Protein AF-A0A1I7L9K5-F1 (afdb_monomer_lite)

Secondary structure (DSSP, 8-state):
------HHHHHHHHHHHHHHHHHHHHHHHHHTT-TTHHHHHHHHHHHHHHHHHHHTT----GGG---HHHHHHTS-TT-TTHHHHHTTGGGHHHHTGGGS--TTSPPPPPPPHHHHHHHHHHHHHHHHHHHHHHT--TTS-TT---S--S--------

Radius of gyration: 16.4 Å; chains: 1; bounding box: 54×36×40 Å

Sequence (158 aa):
MPSVSSPASLHIANHLRLADRDLKDAVILHKCRSRNDAYHLEQAAEKLLLALLTSEGEHVQVKDVHILDRLADRLPEDHPLRTAMQGLGYLKTYATAFRYPKSGGRLPTTIPDHKFDLASSVLRRLIDASAEHFQVDLNASDDFPAENPKPMRRNSRL

pLDDT: mean 88.19, std 14.43, range [33.47, 98.81]

Foldseek 3Di:
DPDPDDPLQLLLQVLLLLLVVLLVVLVVCVVVVHLCSLQSLVSSLLSLLCSQCSLVVRHQDPVNSDFQLVSLVPHPPQQPCSVVSNVCRCSCQSNVQQPAADPVRHGDDGDDPVRSVVSSVSSVVSSVVSCVQQVHDSPDDSSDGRPRSHHRGDPPDD

Structure (mmCIF, N/CA/C/O backbone):
data_AF-A0A1I7L9K5-F1
#
_entry.id   AF-A0A1I7L9K5-F1
#
loop_
_atom_site.group_PDB
_atom_site.id
_atom_site.type_symbol
_atom_site.label_atom_id
_atom_site.label_alt_id
_atom_site.label_comp_id
_atom_site.label_asym_id
_atom_site.label_entity_id
_atom_site.label_seq_id
_atom_site.pdbx_PDB_ins_code
_atom_site.Cartn_x
_atom_site.Cartn_y
_atom_site.Cartn_z
_atom_site.occupancy
_atom_site.B_iso_or_equiv
_atom_site.auth_seq_id
_atom_site.auth_comp_id
_atom_site.auth_asym_id
_atom_site.auth_atom_id
_atom_site.pdbx_PDB_model_num
ATOM 1 N N . MET A 1 1 ? -25.529 11.352 17.011 1.00 37.62 1 MET A N 1
ATOM 2 C CA . MET A 1 1 ? -24.344 12.089 16.520 1.00 37.62 1 MET A CA 1
ATOM 3 C C . MET A 1 1 ? -23.390 11.064 15.938 1.00 37.62 1 MET A C 1
ATOM 5 O O . MET A 1 1 ? -23.312 9.996 16.540 1.00 37.62 1 MET A O 1
ATOM 9 N N . PRO A 1 2 ? -22.718 11.320 14.803 1.00 41.81 2 PRO A N 1
ATOM 10 C CA . PRO A 1 2 ? -21.632 10.447 14.374 1.00 41.81 2 PRO A CA 1
ATOM 11 C C . PRO A 1 2 ? -20.569 10.426 15.476 1.00 41.81 2 PRO A C 1
ATOM 13 O O . PRO A 1 2 ? -20.246 11.470 16.047 1.00 41.81 2 PRO A O 1
ATOM 16 N N . SER A 1 3 ? -20.078 9.234 15.813 1.00 48.56 3 SER A N 1
ATOM 17 C CA . SER A 1 3 ? -18.911 9.099 16.684 1.00 48.56 3 SER A CA 1
ATOM 18 C C . SER A 1 3 ? -17.762 9.865 16.035 1.00 48.56 3 SER A C 1
ATOM 20 O O . SER A 1 3 ? -17.475 9.627 14.861 1.00 48.56 3 SER A O 1
ATOM 22 N N . VAL A 1 4 ? -17.134 10.798 16.756 1.00 56.06 4 VAL A N 1
ATOM 23 C CA . VAL A 1 4 ? -15.958 11.503 16.234 1.00 56.06 4 VAL A CA 1
ATOM 24 C C . VAL A 1 4 ? -14.862 10.459 16.070 1.00 56.06 4 VAL A C 1
ATOM 26 O O . VAL A 1 4 ? -14.319 9.955 17.054 1.00 56.06 4 VAL A O 1
ATOM 29 N N . SER A 1 5 ? -14.592 10.083 14.823 1.00 63.34 5 SER A N 1
ATOM 30 C CA . SER A 1 5 ? -13.626 9.044 14.495 1.00 63.34 5 SER A CA 1
ATOM 31 C C . SER A 1 5 ? -12.257 9.406 15.050 1.00 63.34 5 SER A C 1
ATOM 33 O O . SER A 1 5 ? -11.800 10.538 14.876 1.00 63.34 5 SER A O 1
ATOM 35 N N . SER A 1 6 ? -11.581 8.448 15.684 1.00 84.00 6 SER A N 1
ATOM 36 C CA . SER A 1 6 ? -10.226 8.701 16.169 1.00 84.00 6 SER A CA 1
ATOM 37 C C . SER A 1 6 ? -9.307 9.070 14.990 1.00 84.00 6 SER A C 1
ATOM 39 O O . SER A 1 6 ? -9.455 8.486 13.911 1.00 84.00 6 SER A O 1
ATOM 41 N N . PRO A 1 7 ? -8.331 9.983 15.165 1.00 90.44 7 PRO A N 1
ATOM 42 C CA . PRO A 1 7 ? -7.353 10.279 14.119 1.00 90.44 7 PRO A CA 1
ATOM 43 C C . PRO A 1 7 ? -6.649 9.018 13.595 1.00 90.44 7 PRO A C 1
ATOM 45 O O . PRO A 1 7 ? -6.413 8.900 12.397 1.00 90.44 7 PRO A O 1
ATOM 48 N N . ALA A 1 8 ? -6.400 8.029 14.463 1.00 92.38 8 ALA A N 1
ATOM 49 C CA . ALA A 1 8 ? -5.854 6.727 14.078 1.00 92.38 8 ALA A CA 1
ATOM 50 C C . ALA A 1 8 ? -6.753 5.972 13.079 1.00 92.38 8 ALA A C 1
ATOM 52 O O . ALA A 1 8 ? -6.249 5.426 12.102 1.00 92.38 8 ALA A O 1
ATOM 53 N N . SER A 1 9 ? -8.079 5.991 13.258 1.00 95.62 9 SER A N 1
ATOM 54 C CA . SER A 1 9 ? -9.034 5.353 12.337 1.00 95.62 9 SER A CA 1
ATOM 55 C C . SER A 1 9 ? -9.019 5.986 10.939 1.00 95.62 9 SER A C 1
ATOM 57 O O . SER A 1 9 ? -9.146 5.272 9.944 1.00 95.62 9 SER A O 1
ATOM 59 N N . LEU A 1 10 ? -8.839 7.310 10.853 1.00 96.06 10 LEU A N 1
ATOM 60 C CA . LEU A 1 10 ? -8.661 8.020 9.5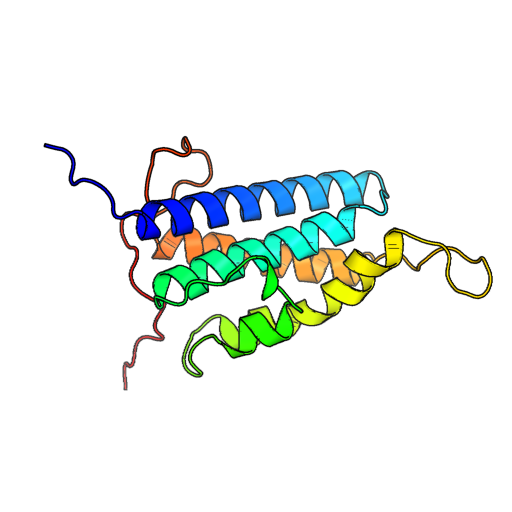79 1.00 96.06 10 LEU A CA 1
ATOM 61 C C . LEU A 1 10 ? -7.287 7.731 8.960 1.00 96.06 10 LEU A C 1
ATOM 63 O O . LEU A 1 10 ? -7.204 7.485 7.759 1.00 96.06 10 LEU A O 1
ATOM 67 N N . HIS A 1 11 ? -6.218 7.691 9.764 1.00 95.81 11 HIS A N 1
ATOM 68 C CA . HIS A 1 11 ? -4.884 7.310 9.293 1.00 95.81 11 HIS A CA 1
ATOM 69 C C . HIS A 1 11 ? -4.866 5.894 8.702 1.00 95.81 11 HIS A C 1
ATOM 71 O O . HIS A 1 11 ? -4.370 5.729 7.592 1.00 95.81 11 HIS A O 1
ATOM 77 N N . ILE A 1 12 ? -5.451 4.897 9.379 1.00 97.00 12 ILE A N 1
ATOM 78 C CA . ILE A 1 12 ? -5.561 3.516 8.873 1.00 97.00 12 ILE A CA 1
ATOM 79 C C . ILE A 1 12 ? -6.269 3.502 7.511 1.00 97.00 12 ILE A C 1
ATOM 81 O O . ILE A 1 12 ? -5.710 3.005 6.532 1.00 97.00 12 ILE A O 1
ATOM 85 N N . ALA A 1 13 ? -7.463 4.097 7.418 1.00 98.12 13 ALA A N 1
ATOM 86 C CA . ALA A 1 13 ? -8.243 4.093 6.182 1.00 98.12 13 ALA A CA 1
ATOM 87 C C . ALA A 1 13 ? -7.527 4.806 5.026 1.00 98.12 13 ALA A C 1
ATOM 89 O O . ALA A 1 13 ? -7.418 4.262 3.927 1.00 98.12 13 ALA A O 1
ATOM 90 N N . ASN A 1 14 ? -6.981 5.998 5.272 1.00 98.06 14 ASN A N 1
ATOM 91 C CA . ASN A 1 14 ? -6.328 6.785 4.230 1.00 98.06 14 ASN A CA 1
ATOM 92 C C . ASN A 1 14 ? -4.974 6.204 3.807 1.00 98.06 14 ASN A C 1
ATOM 94 O O . ASN A 1 14 ? -4.637 6.268 2.625 1.00 98.06 14 ASN A O 1
ATOM 98 N N . HIS A 1 15 ? -4.238 5.543 4.704 1.00 97.69 15 HIS A N 1
ATOM 99 C CA . HIS A 1 15 ? -3.060 4.769 4.317 1.00 97.69 15 HIS A CA 1
ATOM 100 C C . HIS A 1 15 ? -3.414 3.583 3.406 1.00 97.69 15 HIS A C 1
ATOM 102 O O . HIS A 1 15 ? -2.726 3.382 2.405 1.00 97.69 15 HIS A O 1
ATOM 108 N N . LEU A 1 16 ? -4.509 2.855 3.665 1.00 98.56 16 LEU A N 1
ATOM 109 C CA . LEU A 1 16 ? -4.970 1.779 2.773 1.00 98.56 16 LEU A CA 1
ATOM 110 C C . LEU A 1 16 ? -5.461 2.306 1.417 1.00 98.56 16 LEU A C 1
ATOM 112 O O . LEU A 1 16 ? -5.105 1.740 0.385 1.00 98.56 16 LEU A O 1
ATOM 116 N N . ARG A 1 17 ? -6.209 3.420 1.391 1.00 98.69 17 ARG A N 1
ATOM 117 C CA . ARG A 1 17 ? -6.629 4.085 0.139 1.00 98.69 17 ARG A CA 1
ATOM 118 C C . ARG A 1 17 ? -5.438 4.516 -0.707 1.00 98.69 17 ARG A C 1
ATOM 120 O O . ARG A 1 17 ? -5.444 4.323 -1.920 1.00 98.69 17 ARG A O 1
ATOM 127 N N . LEU A 1 18 ? -4.409 5.091 -0.086 1.00 98.44 18 LEU A N 1
ATOM 128 C CA . LEU A 1 18 ? -3.184 5.461 -0.791 1.00 98.44 18 LEU A CA 1
ATOM 129 C C . LEU A 1 18 ? -2.408 4.224 -1.263 1.00 98.44 18 LEU A C 1
ATOM 131 O O . LEU A 1 18 ? -1.953 4.219 -2.400 1.00 98.44 18 LEU A O 1
ATOM 135 N N . ALA A 1 19 ? -2.316 3.163 -0.454 1.00 98.50 19 ALA A N 1
ATOM 136 C CA . ALA A 1 19 ? -1.667 1.912 -0.852 1.00 98.50 19 ALA A CA 1
ATOM 137 C C . ALA A 1 19 ? -2.342 1.251 -2.069 1.00 98.50 19 ALA A C 1
ATOM 139 O O . ALA A 1 19 ? -1.668 0.770 -2.979 1.00 98.50 19 ALA A O 1
ATOM 140 N N . ASP A 1 20 ? -3.676 1.261 -2.110 1.00 98.81 20 ASP A N 1
ATOM 141 C CA . ASP A 1 20 ? -4.471 0.767 -3.233 1.00 98.81 20 ASP A CA 1
ATOM 142 C C . ASP A 1 20 ? -4.262 1.599 -4.513 1.00 98.81 20 ASP A C 1
ATOM 144 O O . ASP A 1 20 ? -4.089 1.034 -5.597 1.00 98.81 20 ASP A O 1
ATOM 148 N N . ARG A 1 21 ? -4.210 2.934 -4.386 1.00 98.62 21 ARG A N 1
ATOM 149 C CA . ARG A 1 21 ? -3.912 3.862 -5.493 1.00 98.62 21 ARG A CA 1
ATOM 150 C C . ARG A 1 21 ? -2.494 3.663 -6.029 1.00 98.62 21 ARG A C 1
ATOM 152 O O . ARG A 1 21 ? -2.339 3.448 -7.226 1.00 98.62 21 ARG A O 1
ATOM 159 N N . ASP A 1 22 ? -1.489 3.621 -5.155 1.00 98.56 22 ASP A N 1
ATOM 160 C CA . ASP A 1 22 ? -0.099 3.337 -5.531 1.00 98.56 22 ASP A CA 1
ATOM 161 C C . ASP A 1 22 ? 0.030 1.977 -6.243 1.00 98.56 22 ASP A C 1
ATOM 163 O O . ASP A 1 22 ? 0.711 1.870 -7.261 1.00 98.56 22 ASP A O 1
ATOM 167 N N . LEU A 1 23 ? -0.670 0.931 -5.788 1.00 98.75 23 LEU A N 1
ATOM 168 C CA . LEU A 1 23 ? -0.656 -0.365 -6.475 1.00 98.75 23 LEU A CA 1
ATOM 169 C C . LEU A 1 23 ? -1.292 -0.291 -7.877 1.00 98.75 23 LEU A C 1
ATOM 171 O O . LEU A 1 23 ? -0.767 -0.885 -8.823 1.00 98.75 23 LEU A O 1
ATOM 175 N N . LYS A 1 24 ? -2.407 0.436 -8.033 1.00 98.69 24 LYS A N 1
ATOM 176 C CA . LYS A 1 24 ? -3.053 0.669 -9.338 1.00 98.69 24 LYS A CA 1
ATOM 177 C C . LYS A 1 24 ? -2.119 1.432 -10.287 1.00 98.69 24 LYS A C 1
ATOM 179 O O . LYS A 1 24 ? -1.934 0.999 -11.427 1.00 98.69 24 LYS A O 1
ATOM 184 N N . ASP A 1 25 ? -1.474 2.491 -9.803 1.00 98.38 25 ASP A N 1
ATOM 185 C CA . ASP A 1 25 ? -0.515 3.292 -10.569 1.00 98.38 25 ASP A CA 1
ATOM 186 C C . ASP A 1 25 ? 0.720 2.472 -10.962 1.00 98.38 25 ASP A C 1
ATOM 188 O O . ASP A 1 25 ? 1.127 2.495 -12.125 1.00 98.38 25 ASP A O 1
ATOM 192 N N . ALA A 1 26 ? 1.265 1.659 -10.050 1.00 97.81 26 ALA A N 1
ATOM 193 C CA . ALA A 1 26 ? 2.360 0.735 -10.341 1.00 97.81 26 ALA A CA 1
ATOM 194 C C . ALA A 1 26 ? 2.016 -0.212 -11.504 1.00 97.81 26 ALA A C 1
ATOM 196 O O . ALA A 1 26 ? 2.823 -0.389 -12.417 1.00 97.81 26 ALA A O 1
ATOM 197 N N . VAL A 1 27 ? 0.807 -0.788 -11.514 1.00 98.56 27 VAL A N 1
ATOM 198 C CA . VAL A 1 27 ? 0.338 -1.695 -12.580 1.00 98.56 27 VAL A CA 1
ATOM 199 C C . VAL A 1 27 ? 0.165 -0.971 -13.921 1.00 98.56 27 VAL A C 1
ATOM 201 O O . VAL A 1 27 ? 0.478 -1.542 -14.969 1.00 98.56 27 VAL A O 1
ATOM 204 N N . ILE A 1 28 ? -0.306 0.280 -13.921 1.00 98.44 28 ILE A N 1
ATOM 205 C CA . ILE A 1 28 ? -0.399 1.107 -15.136 1.00 98.44 28 ILE A CA 1
ATOM 206 C C . ILE A 1 28 ? 1.006 1.421 -15.671 1.00 98.44 28 ILE A C 1
ATOM 208 O O . ILE A 1 28 ? 1.290 1.211 -16.852 1.00 98.44 28 ILE A O 1
ATOM 212 N N . LEU A 1 29 ? 1.911 1.861 -14.796 1.00 96.19 29 LEU A N 1
ATOM 213 C CA . LEU A 1 29 ? 3.289 2.212 -15.137 1.00 96.19 29 LEU A CA 1
ATOM 214 C C . LEU A 1 29 ? 4.084 1.008 -15.659 1.00 96.19 29 LEU A C 1
ATOM 216 O O . LEU A 1 29 ? 4.817 1.157 -16.641 1.00 96.19 29 LEU A O 1
ATOM 220 N N . HIS A 1 30 ? 3.891 -0.180 -15.079 1.00 96.25 30 HIS A N 1
ATOM 221 C CA . HIS A 1 30 ? 4.542 -1.413 -15.525 1.00 96.25 30 HIS A CA 1
ATOM 222 C C . HIS A 1 30 ? 4.122 -1.807 -16.948 1.00 96.25 30 HIS A C 1
ATOM 224 O O . HIS A 1 30 ? 4.975 -2.102 -17.788 1.00 96.25 30 HIS A O 1
ATOM 230 N N . LYS A 1 31 ? 2.821 -1.716 -17.272 1.00 96.62 31 LYS A N 1
ATOM 231 C CA . LYS A 1 31 ? 2.305 -1.938 -18.640 1.00 96.62 31 LYS A CA 1
ATOM 232 C C . LYS A 1 31 ? 2.934 -0.979 -19.654 1.00 96.62 31 LYS A C 1
ATOM 234 O O . LYS A 1 31 ? 3.261 -1.388 -20.764 1.00 96.62 31 LYS A O 1
ATOM 239 N N . CYS A 1 32 ? 3.173 0.267 -19.249 1.00 95.69 32 CYS A N 1
ATOM 240 C CA . CYS A 1 32 ? 3.872 1.280 -20.043 1.00 95.69 32 CYS A CA 1
ATOM 241 C C . CYS A 1 32 ? 5.411 1.148 -20.020 1.00 95.69 32 CYS A C 1
ATOM 243 O O . CYS A 1 32 ? 6.098 2.021 -20.548 1.00 95.69 32 CYS A O 1
ATOM 245 N N . ARG A 1 33 ? 5.967 0.093 -19.401 1.00 91.31 33 ARG A N 1
ATOM 246 C CA . ARG A 1 33 ? 7.415 -0.140 -19.213 1.00 91.31 33 ARG A CA 1
ATOM 247 C C . ARG A 1 33 ? 8.150 1.029 -18.532 1.00 91.31 33 ARG A C 1
ATOM 249 O O . ARG A 1 33 ? 9.346 1.238 -18.745 1.00 91.31 33 ARG A O 1
ATOM 256 N N . SER A 1 34 ? 7.441 1.788 -17.696 1.00 91.19 34 SER A N 1
ATOM 257 C CA . SER A 1 34 ? 7.996 2.910 -16.940 1.00 91.19 34 SER A CA 1
ATOM 258 C C . SER A 1 34 ? 8.796 2.427 -15.734 1.00 91.19 34 SER A C 1
ATOM 260 O O . SER A 1 34 ? 8.335 1.590 -14.970 1.00 91.19 34 SER A O 1
ATOM 262 N N . ARG A 1 35 ? 9.966 3.037 -15.509 1.00 86.06 35 ARG A N 1
ATOM 263 C CA . ARG A 1 35 ? 10.863 2.760 -14.367 1.00 86.06 35 ARG A CA 1
ATOM 264 C C . ARG A 1 35 ? 10.284 3.142 -13.000 1.00 86.06 35 ARG A C 1
ATOM 266 O O . ARG A 1 35 ? 10.870 2.794 -11.979 1.00 86.06 35 ARG A O 1
ATOM 273 N N . ASN A 1 36 ? 9.183 3.891 -12.993 1.00 89.88 36 ASN A N 1
ATOM 274 C CA . ASN A 1 36 ? 8.496 4.323 -11.779 1.00 89.88 36 ASN A CA 1
ATOM 275 C C . ASN A 1 36 ? 7.539 3.239 -11.244 1.00 89.88 36 ASN A C 1
ATOM 277 O O . ASN A 1 36 ? 6.974 3.408 -10.168 1.00 89.88 36 ASN A O 1
ATOM 281 N N . ASP A 1 37 ? 7.368 2.121 -11.957 1.00 94.19 37 ASP A N 1
ATOM 282 C CA . ASP A 1 37 ? 6.566 0.976 -11.518 1.00 94.19 37 ASP A CA 1
ATOM 283 C C . ASP A 1 37 ? 7.008 0.442 -10.144 1.00 94.19 37 ASP A C 1
ATOM 285 O O . ASP A 1 37 ? 6.200 0.310 -9.226 1.00 94.19 37 ASP A O 1
ATOM 289 N N . ALA A 1 38 ? 8.311 0.233 -9.961 1.00 92.00 38 ALA A N 1
ATOM 290 C CA . ALA A 1 38 ? 8.905 -0.233 -8.716 1.00 92.00 38 ALA A CA 1
ATOM 291 C C . ALA A 1 38 ? 8.818 0.795 -7.576 1.00 92.00 38 ALA A C 1
ATOM 293 O O . ALA A 1 38 ? 8.822 0.398 -6.413 1.00 92.00 38 ALA A O 1
ATOM 294 N N . TYR A 1 39 ? 8.737 2.093 -7.895 1.00 91.88 39 TYR A N 1
ATOM 295 C CA . TYR A 1 39 ? 8.536 3.146 -6.897 1.00 91.88 39 TYR A CA 1
ATOM 296 C C . TYR A 1 39 ? 7.156 3.031 -6.263 1.00 91.88 39 TYR A C 1
ATOM 298 O O . TYR A 1 39 ? 7.047 2.856 -5.055 1.00 91.88 39 TYR A O 1
ATOM 306 N N . HIS A 1 40 ? 6.110 3.064 -7.089 1.00 95.25 40 HIS A N 1
ATOM 307 C CA . HIS A 1 40 ? 4.741 2.970 -6.600 1.00 95.25 40 HIS A CA 1
ATOM 308 C C . HIS A 1 40 ? 4.464 1.606 -5.949 1.00 95.25 40 HIS A C 1
ATOM 310 O O . HIS A 1 40 ? 3.755 1.531 -4.952 1.00 95.25 40 HIS A O 1
ATOM 316 N N . LEU A 1 41 ? 5.109 0.528 -6.412 1.00 95.81 41 LEU A N 1
ATOM 317 C CA . LEU A 1 41 ? 4.988 -0.785 -5.777 1.00 95.81 41 LEU A CA 1
ATOM 318 C C . LEU A 1 41 ? 5.600 -0.837 -4.361 1.00 95.81 41 LEU A C 1
ATOM 320 O O . LEU A 1 41 ? 5.032 -1.466 -3.471 1.00 95.81 41 LEU A O 1
ATOM 324 N N . GLU A 1 42 ? 6.732 -0.165 -4.127 1.00 94.25 42 GLU A N 1
ATOM 325 C CA . GLU A 1 42 ? 7.299 0.004 -2.779 1.00 94.25 42 GLU A CA 1
ATOM 326 C C . GLU A 1 42 ? 6.421 0.919 -1.915 1.00 94.25 42 GLU A C 1
ATOM 328 O O . GLU A 1 42 ? 6.106 0.582 -0.776 1.00 94.25 42 GLU A O 1
ATOM 333 N N . GLN A 1 43 ? 5.956 2.030 -2.481 1.00 94.31 43 GLN A N 1
ATOM 334 C CA . GLN A 1 43 ? 5.096 2.997 -1.806 1.00 94.31 43 GLN A CA 1
ATOM 335 C C . GLN A 1 43 ? 3.736 2.419 -1.389 1.00 94.31 43 GLN A C 1
ATOM 337 O O . GLN A 1 43 ? 3.229 2.780 -0.324 1.00 94.31 43 GLN A O 1
ATOM 342 N N . ALA A 1 44 ? 3.183 1.481 -2.162 1.00 97.62 44 ALA A N 1
ATOM 343 C CA . ALA A 1 44 ? 2.011 0.702 -1.779 1.00 97.62 44 ALA A CA 1
ATOM 344 C C . ALA A 1 44 ? 2.290 -0.180 -0.551 1.00 97.62 44 ALA A C 1
ATOM 346 O O . ALA A 1 44 ? 1.497 -0.208 0.392 1.00 97.62 44 ALA A O 1
ATOM 347 N N . ALA A 1 45 ? 3.441 -0.863 -0.530 1.00 96.69 45 ALA A N 1
ATOM 348 C CA . ALA A 1 45 ? 3.854 -1.690 0.601 1.00 96.69 45 ALA A CA 1
ATOM 349 C C . ALA A 1 45 ? 4.098 -0.858 1.868 1.00 96.69 45 ALA A C 1
ATOM 351 O O . ALA A 1 45 ? 3.655 -1.237 2.951 1.00 96.69 45 ALA A O 1
ATOM 352 N N . GLU A 1 46 ? 4.758 0.291 1.737 1.00 94.88 46 GLU A N 1
ATOM 353 C CA . GLU A 1 46 ? 5.035 1.200 2.849 1.00 94.88 46 GLU A CA 1
ATOM 354 C C . GLU A 1 46 ? 3.745 1.737 3.475 1.00 94.88 46 GLU A C 1
ATOM 356 O O . GLU A 1 46 ? 3.578 1.676 4.691 1.00 94.88 46 GLU A O 1
ATOM 361 N N . LYS A 1 47 ? 2.784 2.197 2.667 1.00 96.25 47 LYS A N 1
ATOM 362 C CA . LYS A 1 47 ? 1.528 2.750 3.196 1.00 96.25 47 LYS A CA 1
ATOM 363 C C . LYS A 1 47 ? 0.630 1.680 3.810 1.00 96.25 47 LYS A C 1
ATOM 365 O O . LYS A 1 47 ? 0.074 1.918 4.878 1.00 96.25 47 LYS A O 1
ATOM 370 N N . LEU A 1 48 ? 0.567 0.481 3.228 1.00 97.62 48 LEU A N 1
ATOM 371 C CA . LEU A 1 48 ? -0.058 -0.676 3.878 1.00 97.62 48 LEU A CA 1
ATOM 372 C C . LEU A 1 48 ? 0.555 -0.924 5.269 1.00 97.62 48 LEU A C 1
ATOM 374 O O . LEU A 1 48 ? -0.166 -1.105 6.247 1.00 97.62 48 LEU A O 1
ATOM 378 N N . LEU A 1 49 ? 1.883 -0.881 5.375 1.00 95.31 49 LEU A N 1
ATOM 379 C CA . LEU A 1 49 ? 2.595 -1.113 6.629 1.00 95.31 49 LEU A CA 1
ATOM 380 C C . LEU A 1 49 ? 2.331 -0.027 7.681 1.00 95.31 49 LEU A C 1
ATOM 382 O O . LEU A 1 49 ? 2.169 -0.344 8.857 1.00 95.31 49 LEU A O 1
ATOM 386 N N . LEU A 1 50 ? 2.224 1.236 7.258 1.00 94.75 50 LEU A N 1
ATOM 387 C CA . LEU A 1 50 ? 1.834 2.349 8.127 1.00 94.75 50 LEU A CA 1
ATOM 388 C C . LEU A 1 50 ? 0.406 2.188 8.668 1.00 94.75 50 LEU A C 1
ATOM 390 O O . LEU A 1 50 ? 0.176 2.489 9.839 1.00 94.75 50 LEU A O 1
ATOM 394 N N . ALA A 1 51 ? -0.537 1.661 7.876 1.00 96.31 51 ALA A N 1
ATOM 395 C CA . ALA A 1 51 ? -1.879 1.329 8.366 1.00 96.31 51 ALA A CA 1
ATOM 396 C C . ALA A 1 51 ? -1.832 0.242 9.458 1.00 96.31 51 ALA A C 1
ATOM 398 O O . ALA A 1 51 ? -2.422 0.415 10.525 1.00 96.31 51 ALA A O 1
ATOM 399 N N . LEU A 1 52 ? -1.074 -0.838 9.227 1.00 96.31 52 LEU A N 1
ATOM 400 C CA . LEU A 1 52 ? -0.909 -1.928 10.197 1.00 96.31 52 LEU A CA 1
ATOM 401 C C . LEU A 1 52 ? -0.284 -1.429 11.510 1.00 96.31 52 LEU A C 1
ATOM 403 O O . LEU A 1 52 ? -0.858 -1.639 12.577 1.00 96.31 52 LEU A O 1
ATOM 407 N N . LEU A 1 53 ? 0.834 -0.699 11.438 1.00 94.75 53 LEU A N 1
ATOM 408 C CA . LEU A 1 53 ? 1.508 -0.138 12.616 1.00 94.75 53 LEU A CA 1
ATOM 409 C C . LEU A 1 53 ? 0.619 0.867 13.368 1.00 94.75 53 LEU A C 1
ATOM 411 O O . LEU A 1 53 ? 0.539 0.812 14.593 1.00 94.75 53 LEU A O 1
ATOM 415 N N . THR A 1 54 ? -0.143 1.704 12.655 1.00 95.06 54 THR A N 1
ATOM 416 C CA . THR A 1 54 ? -1.107 2.622 13.288 1.00 95.06 54 THR A CA 1
ATOM 417 C C . THR A 1 54 ? -2.165 1.866 14.100 1.00 95.06 54 THR A C 1
ATOM 419 O O . THR A 1 54 ? -2.541 2.332 15.175 1.00 95.06 54 THR A O 1
ATOM 422 N N . SER A 1 55 ? -2.617 0.690 13.642 1.00 95.56 55 SER A N 1
ATOM 423 C CA . SER A 1 55 ? -3.571 -0.140 14.399 1.00 95.56 55 SER A CA 1
ATOM 424 C C . SER A 1 55 ? -2.984 -0.724 15.691 1.00 95.56 55 SER A C 1
ATOM 426 O O . SER A 1 55 ? -3.702 -0.858 16.679 1.00 95.56 55 SER A O 1
ATOM 428 N N . GLU A 1 56 ? -1.674 -0.988 15.722 1.00 94.06 56 GLU A N 1
ATOM 429 C CA . GLU A 1 56 ? -0.931 -1.424 16.917 1.00 94.06 56 GLU A CA 1
ATOM 430 C C . GLU A 1 56 ? -0.567 -0.254 17.860 1.00 94.06 56 GLU A C 1
ATOM 432 O O . GLU A 1 56 ? 0.052 -0.464 18.901 1.00 94.06 56 GLU A O 1
ATOM 437 N N . GLY A 1 57 ? -0.944 0.987 17.521 1.00 91.62 57 GLY A N 1
ATOM 438 C CA . GLY A 1 57 ? -0.590 2.196 18.276 1.00 91.62 57 GLY A CA 1
ATOM 439 C C . GLY A 1 57 ? 0.815 2.745 17.981 1.00 91.62 57 GLY A C 1
ATOM 440 O O . GLY A 1 57 ? 1.243 3.715 18.606 1.00 91.62 57 GLY A O 1
ATOM 441 N N . GLU A 1 58 ? 1.526 2.167 17.012 1.00 88.38 58 GLU A N 1
ATOM 442 C CA . GLU A 1 58 ? 2.878 2.554 16.606 1.00 88.38 58 GLU A CA 1
ATOM 443 C C . GLU A 1 58 ? 2.840 3.724 15.609 1.00 88.38 58 GLU A C 1
ATOM 445 O O . GLU A 1 58 ? 2.588 3.551 14.414 1.00 88.38 58 GLU A O 1
ATOM 450 N N . HIS A 1 59 ? 3.123 4.943 16.081 1.00 78.75 59 HIS A N 1
ATOM 451 C CA . HIS A 1 59 ? 3.166 6.127 15.218 1.00 78.75 59 HIS A CA 1
ATOM 452 C C . HIS A 1 59 ? 4.565 6.327 14.608 1.00 78.75 59 HIS A C 1
ATOM 454 O O . HIS A 1 59 ? 5.498 6.809 15.258 1.00 78.75 59 HIS A O 1
ATOM 460 N N . VAL A 1 60 ? 4.726 5.941 13.340 1.00 76.94 60 VAL A N 1
ATOM 461 C CA . VAL A 1 60 ? 5.989 6.077 12.597 1.00 76.94 60 VAL A CA 1
ATOM 462 C C . VAL A 1 60 ? 6.191 7.530 12.159 1.00 76.94 60 VAL A C 1
ATOM 464 O O . VAL A 1 60 ? 5.428 8.057 11.355 1.00 76.94 60 VAL A O 1
ATOM 467 N N . GLN A 1 61 ? 7.245 8.183 12.651 1.00 68.62 61 GLN A N 1
ATOM 468 C CA . GLN A 1 61 ? 7.627 9.516 12.177 1.00 68.62 61 GLN A CA 1
ATOM 469 C C . GLN A 1 61 ? 8.238 9.432 10.774 1.00 68.62 61 GLN A C 1
ATOM 471 O O . GLN A 1 61 ? 9.014 8.522 10.495 1.00 68.62 61 GLN A O 1
ATOM 476 N N . VAL A 1 62 ? 7.986 10.430 9.921 1.00 63.44 62 VAL A N 1
ATOM 477 C CA . VAL A 1 62 ? 8.491 10.477 8.528 1.00 63.44 62 VAL A CA 1
ATOM 478 C C . VAL A 1 62 ? 10.020 10.338 8.446 1.00 63.44 62 VAL A C 1
ATOM 480 O O . VAL A 1 62 ? 10.539 9.679 7.552 1.00 63.44 62 VAL A O 1
ATOM 483 N N . LYS A 1 63 ? 10.754 10.902 9.413 1.00 61.03 63 LYS A N 1
ATOM 484 C CA . LYS A 1 63 ? 12.221 10.773 9.522 1.00 61.03 63 LYS A CA 1
ATOM 485 C C . LYS A 1 63 ? 12.708 9.349 9.840 1.00 61.03 63 LYS A C 1
ATOM 487 O O . LYS A 1 63 ? 13.856 9.038 9.558 1.00 61.03 63 LYS A O 1
ATOM 492 N N . ASP A 1 64 ? 11.843 8.512 10.412 1.00 57.09 64 ASP A N 1
ATOM 493 C CA . ASP A 1 64 ? 12.133 7.136 10.827 1.00 57.09 64 ASP A CA 1
ATOM 494 C C . ASP A 1 64 ? 11.588 6.115 9.800 1.00 57.09 64 ASP A C 1
ATOM 496 O O . ASP A 1 64 ? 11.696 4.901 9.998 1.00 57.09 64 ASP A O 1
ATOM 500 N N . VAL A 1 65 ? 11.031 6.595 8.675 1.00 58.72 65 VAL A N 1
ATOM 501 C CA . VAL A 1 65 ? 10.655 5.794 7.498 1.00 58.72 65 VAL A CA 1
ATOM 502 C C . VAL A 1 65 ? 11.934 5.365 6.778 1.00 58.72 65 VAL A C 1
ATOM 504 O O . VAL A 1 65 ? 12.416 5.978 5.823 1.00 58.72 65 VAL A O 1
ATOM 507 N N . HIS A 1 66 ? 12.554 4.322 7.318 1.00 58.38 66 HIS A N 1
ATOM 508 C CA . HIS A 1 66 ? 13.827 3.793 6.857 1.00 58.38 66 HIS A 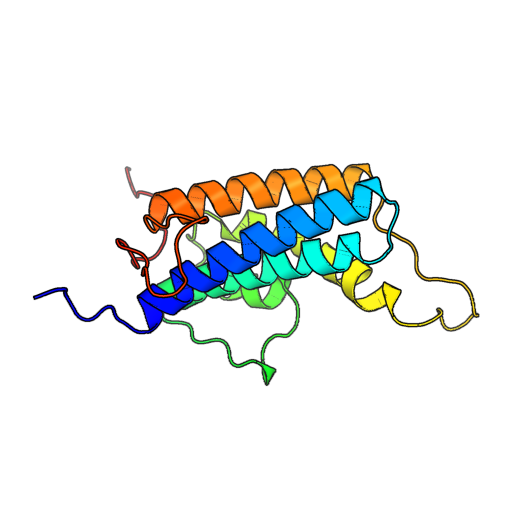CA 1
ATOM 509 C C . HIS A 1 66 ? 13.735 2.283 6.673 1.00 58.38 66 HIS A C 1
ATOM 511 O O . HIS A 1 66 ? 13.946 1.527 7.619 1.00 58.38 66 HIS A O 1
ATOM 517 N N . ILE A 1 67 ? 13.550 1.878 5.410 1.00 71.88 67 ILE A N 1
ATOM 518 C CA . ILE A 1 67 ? 13.574 0.496 4.910 1.00 71.88 67 ILE A CA 1
ATOM 519 C C . ILE A 1 67 ? 12.341 -0.319 5.333 1.00 71.88 67 ILE A C 1
ATOM 521 O O . ILE A 1 67 ? 12.158 -0.630 6.506 1.00 71.88 67 ILE A O 1
ATOM 525 N N . LEU A 1 68 ? 11.561 -0.754 4.335 1.00 80.00 68 LEU A N 1
ATOM 526 C CA . LEU A 1 68 ? 10.349 -1.568 4.493 1.00 80.00 68 LEU A CA 1
ATOM 527 C C . LEU A 1 68 ? 10.533 -2.773 5.441 1.00 80.00 68 LEU A C 1
ATOM 529 O O . LEU A 1 68 ? 9.676 -3.004 6.287 1.00 80.00 68 LEU A O 1
ATOM 533 N N . ASP A 1 69 ? 11.667 -3.485 5.365 1.00 73.69 69 ASP A N 1
ATOM 534 C CA . ASP A 1 69 ? 11.992 -4.594 6.284 1.00 73.69 69 ASP A CA 1
ATOM 535 C C . ASP A 1 69 ? 11.949 -4.170 7.758 1.00 73.69 69 ASP A C 1
ATOM 537 O O . ASP A 1 69 ? 11.295 -4.813 8.570 1.00 73.69 69 ASP A O 1
ATOM 541 N N . ARG A 1 70 ? 12.592 -3.045 8.100 1.00 80.94 70 ARG A N 1
ATOM 542 C CA . ARG A 1 70 ? 12.694 -2.562 9.487 1.00 80.94 70 ARG A CA 1
ATOM 543 C C . ARG A 1 70 ? 11.353 -2.082 10.025 1.00 80.94 70 ARG A C 1
ATOM 545 O O . ARG A 1 70 ? 11.107 -2.166 11.223 1.00 80.94 70 ARG A O 1
ATOM 552 N N . LEU A 1 71 ? 10.491 -1.566 9.150 1.00 84.94 71 LEU A N 1
ATOM 553 C CA . LEU A 1 71 ? 9.109 -1.259 9.506 1.00 84.94 71 LEU A CA 1
ATOM 554 C C . LEU A 1 71 ? 8.297 -2.550 9.713 1.00 84.94 71 LEU A C 1
ATOM 556 O O . LEU A 1 71 ? 7.457 -2.592 10.605 1.00 84.94 71 LEU A O 1
ATOM 560 N N . ALA A 1 72 ? 8.567 -3.617 8.954 1.00 89.56 72 ALA A N 1
ATOM 561 C CA . ALA A 1 72 ? 7.881 -4.900 9.107 1.00 89.56 72 ALA A CA 1
ATOM 562 C C . ALA A 1 72 ? 8.323 -5.635 10.382 1.00 89.56 72 ALA A C 1
ATOM 564 O O . ALA A 1 72 ? 7.505 -6.280 11.037 1.00 89.56 72 ALA A O 1
ATOM 565 N N . ASP A 1 73 ? 9.582 -5.465 10.791 1.00 89.81 73 ASP A N 1
ATOM 566 C CA . ASP A 1 73 ? 10.114 -5.999 12.046 1.00 89.81 73 ASP A CA 1
ATOM 567 C C . ASP A 1 73 ? 9.427 -5.410 13.293 1.00 89.81 73 ASP A C 1
ATOM 569 O O . ASP A 1 73 ? 9.372 -6.101 14.312 1.00 89.81 73 ASP A O 1
ATOM 573 N N . ARG A 1 74 ? 8.857 -4.191 13.199 1.00 91.25 74 ARG A N 1
ATOM 574 C CA . ARG A 1 74 ? 8.066 -3.529 14.263 1.00 91.25 74 ARG A CA 1
ATOM 575 C C . ARG A 1 74 ? 6.666 -4.118 14.460 1.00 91.25 74 ARG A C 1
ATOM 577 O O . ARG A 1 74 ? 6.046 -3.832 15.479 1.00 91.25 74 ARG A O 1
ATOM 584 N N . LEU A 1 75 ? 6.151 -4.912 13.518 1.00 92.94 75 LEU A N 1
ATOM 585 C CA . LEU A 1 75 ? 4.901 -5.643 13.743 1.00 92.94 75 LEU A CA 1
ATOM 586 C C . LEU A 1 75 ? 5.119 -6.730 14.813 1.00 92.94 75 LEU A C 1
ATOM 588 O O . LEU A 1 75 ? 6.177 -7.372 14.795 1.00 92.94 75 LEU A O 1
ATOM 592 N N . PRO A 1 76 ? 4.131 -6.995 15.692 1.00 93.50 76 PRO A N 1
ATOM 593 C CA . PRO A 1 76 ? 4.187 -8.104 16.643 1.00 93.50 76 PRO A CA 1
ATOM 594 C C . PRO A 1 76 ? 4.518 -9.436 15.966 1.00 93.50 76 PRO A C 1
ATOM 596 O O . PRO A 1 76 ? 4.105 -9.684 14.834 1.00 93.50 76 PRO A O 1
ATOM 599 N N . GLU A 1 77 ? 5.249 -10.320 16.647 1.00 90.94 77 GLU A N 1
ATOM 600 C CA . GLU A 1 77 ? 5.732 -11.565 16.032 1.00 90.94 77 GLU A CA 1
ATOM 601 C C . GLU A 1 77 ? 4.605 -12.499 15.567 1.00 90.94 77 GLU A C 1
ATOM 603 O O . GLU A 1 77 ? 4.772 -13.236 14.595 1.00 90.94 77 GLU A O 1
ATOM 608 N N . ASP A 1 78 ? 3.453 -12.429 16.237 1.00 90.38 78 ASP A N 1
ATOM 609 C CA . ASP A 1 78 ? 2.214 -13.147 15.941 1.00 90.38 78 ASP A CA 1
ATOM 610 C C . ASP A 1 78 ? 1.352 -12.485 14.849 1.00 90.38 78 ASP A C 1
ATOM 612 O O . ASP A 1 78 ? 0.360 -13.080 14.411 1.00 90.38 78 ASP A O 1
ATOM 616 N N . HIS A 1 79 ? 1.710 -11.279 14.390 1.00 94.88 79 HIS A N 1
ATOM 617 C CA . HIS A 1 79 ? 0.920 -10.517 13.427 1.00 94.88 79 HIS A CA 1
ATOM 618 C C . HIS A 1 79 ? 0.824 -11.266 12.082 1.00 94.88 79 HIS A C 1
ATOM 620 O O . HIS A 1 79 ? 1.847 -11.529 11.436 1.00 94.88 79 HIS A O 1
ATOM 626 N N . PRO A 1 80 ? -0.393 -11.574 11.587 1.00 95.75 80 PRO A N 1
ATOM 627 C CA . PRO A 1 80 ? -0.599 -12.554 10.518 1.00 95.75 80 PRO A CA 1
ATOM 628 C C . PRO A 1 80 ? 0.045 -12.171 9.178 1.00 95.75 80 PRO A C 1
ATOM 630 O O . PRO A 1 80 ? 0.319 -13.051 8.364 1.00 95.75 80 PRO A O 1
ATOM 633 N N . LEU A 1 81 ? 0.307 -10.879 8.945 1.00 95.50 81 LEU A N 1
ATOM 634 C CA . LEU A 1 81 ? 0.914 -10.383 7.704 1.00 95.50 81 LEU A CA 1
ATOM 635 C C . LEU A 1 81 ? 2.433 -10.117 7.805 1.00 95.50 81 LEU A C 1
ATOM 637 O O . LEU A 1 81 ? 3.039 -9.771 6.792 1.00 95.50 81 LEU A O 1
ATOM 641 N N . ARG A 1 82 ? 3.071 -10.276 8.982 1.00 94.06 82 ARG A N 1
ATOM 642 C CA . ARG A 1 82 ? 4.474 -9.855 9.228 1.00 94.06 82 ARG A CA 1
ATOM 643 C C . ARG A 1 82 ? 5.458 -10.456 8.221 1.00 94.06 82 ARG A C 1
ATOM 645 O O . ARG A 1 82 ? 6.152 -9.721 7.523 1.00 94.06 82 ARG A O 1
ATOM 652 N N . THR A 1 83 ? 5.451 -11.781 8.074 1.00 94.25 83 THR A N 1
ATOM 653 C CA . THR A 1 83 ? 6.340 -12.503 7.146 1.00 94.25 83 THR A CA 1
ATOM 654 C C . THR A 1 83 ? 6.104 -12.122 5.683 1.00 94.25 83 THR A C 1
ATOM 656 O O . 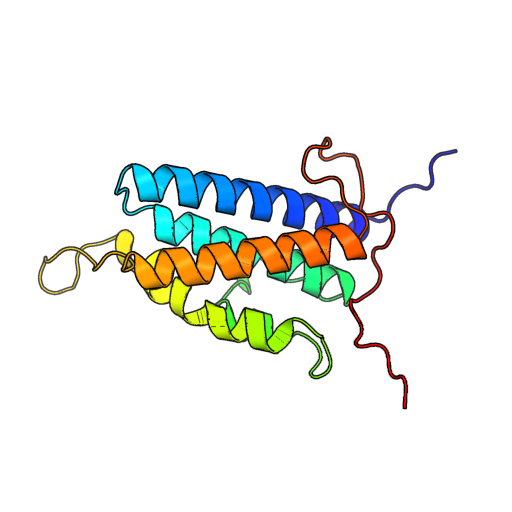THR A 1 83 ? 7.050 -12.059 4.900 1.00 94.25 83 THR A O 1
ATOM 659 N N . ALA A 1 84 ? 4.857 -11.827 5.299 1.00 95.19 84 ALA A N 1
ATOM 660 C CA . ALA A 1 84 ? 4.542 -11.386 3.942 1.00 95.19 84 ALA A CA 1
ATOM 661 C C . ALA A 1 84 ? 5.105 -9.981 3.662 1.00 95.19 84 ALA A C 1
ATOM 663 O O . ALA A 1 84 ? 5.661 -9.758 2.589 1.00 95.19 84 ALA A O 1
ATOM 664 N N . MET A 1 85 ? 5.034 -9.069 4.641 1.00 94.75 85 MET A N 1
ATOM 665 C CA . MET A 1 85 ? 5.618 -7.726 4.540 1.00 94.75 85 MET A CA 1
ATOM 666 C C . MET A 1 85 ? 7.151 -7.754 4.516 1.00 94.75 85 MET A C 1
ATOM 668 O O . MET A 1 85 ? 7.751 -7.100 3.665 1.00 94.75 85 MET A O 1
ATOM 672 N N . GLN A 1 86 ? 7.790 -8.572 5.361 1.00 93.19 86 GLN A N 1
ATOM 673 C CA . GLN A 1 86 ? 9.241 -8.816 5.303 1.00 93.19 86 GLN A CA 1
ATOM 674 C C . GLN A 1 86 ? 9.664 -9.362 3.923 1.00 93.19 86 GLN A C 1
ATOM 676 O O . GLN A 1 86 ? 10.655 -8.921 3.345 1.00 93.19 86 GLN A O 1
ATOM 681 N N . GLY A 1 87 ? 8.862 -10.249 3.321 1.00 93.62 87 GLY A N 1
ATOM 682 C CA . GLY A 1 87 ? 9.099 -10.775 1.970 1.00 93.62 87 GLY A CA 1
ATOM 683 C C . GLY A 1 87 ? 9.111 -9.727 0.844 1.00 93.62 87 GLY A C 1
ATOM 684 O O . GLY A 1 87 ? 9.639 -10.004 -0.235 1.00 93.62 87 GLY A O 1
ATOM 685 N N . LEU A 1 88 ? 8.575 -8.522 1.074 1.00 94.19 88 LEU A N 1
ATOM 686 C CA . LEU A 1 88 ? 8.548 -7.418 0.105 1.00 94.19 88 LEU A CA 1
ATOM 687 C C . LEU A 1 88 ? 9.746 -6.461 0.229 1.00 94.19 88 LEU A C 1
ATOM 689 O O . LEU A 1 88 ? 9.928 -5.594 -0.627 1.00 94.19 88 LEU A O 1
ATOM 693 N N . GLY A 1 89 ? 10.606 -6.611 1.241 1.00 90.12 89 GLY A N 1
ATOM 694 C CA . GLY A 1 89 ? 11.686 -5.661 1.531 1.00 90.12 89 GLY A CA 1
ATOM 695 C C . GLY A 1 89 ? 12.708 -5.437 0.416 1.00 90.12 89 GLY A C 1
ATOM 696 O O . GLY A 1 89 ? 13.362 -4.394 0.352 1.00 90.12 89 GLY A O 1
ATOM 697 N N . TYR A 1 90 ? 12.808 -6.367 -0.538 1.00 89.50 90 TYR A N 1
ATOM 698 C CA . TYR A 1 90 ? 13.657 -6.214 -1.718 1.00 89.50 90 TYR A CA 1
ATOM 699 C C . TYR A 1 90 ? 13.216 -5.074 -2.657 1.00 89.50 90 TYR A C 1
ATOM 701 O O . TYR A 1 90 ? 14.032 -4.620 -3.464 1.00 89.50 90 TYR A O 1
ATOM 709 N N . LEU A 1 91 ? 11.960 -4.609 -2.578 1.00 90.19 91 LEU A N 1
ATOM 710 C CA . LEU A 1 91 ? 11.420 -3.558 -3.451 1.00 90.19 91 LEU A CA 1
ATOM 711 C C . LEU A 1 91 ? 12.220 -2.250 -3.350 1.00 90.19 91 LEU A C 1
ATOM 713 O O . LEU A 1 91 ? 12.480 -1.622 -4.379 1.00 90.19 91 LEU A O 1
ATOM 717 N N . LYS A 1 92 ? 12.745 -1.919 -2.160 1.00 85.62 92 LYS A N 1
ATOM 718 C CA . LYS A 1 92 ? 13.625 -0.756 -1.920 1.00 85.62 92 LYS A CA 1
ATOM 719 C C . LYS A 1 92 ? 14.814 -0.685 -2.886 1.00 85.62 92 LYS A C 1
ATOM 721 O O . LYS A 1 92 ? 15.230 0.398 -3.291 1.00 85.62 92 LYS A O 1
ATOM 726 N N . THR A 1 93 ? 15.360 -1.836 -3.290 1.00 84.38 93 THR A N 1
ATOM 727 C CA . THR A 1 93 ? 16.520 -1.935 -4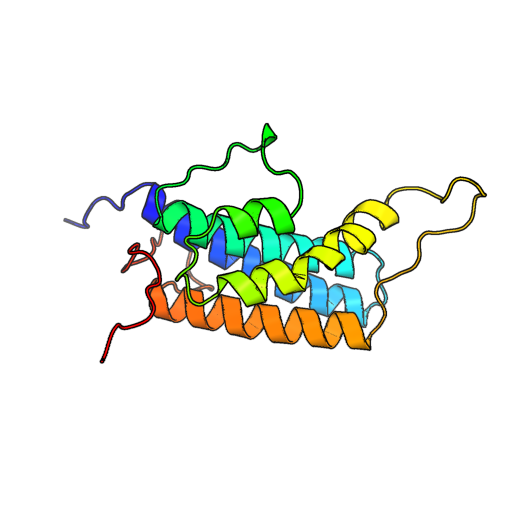.191 1.00 84.38 93 THR A CA 1
ATOM 728 C C . THR A 1 93 ? 16.175 -1.458 -5.599 1.00 84.38 93 THR A C 1
ATOM 730 O O . THR A 1 93 ? 17.045 -0.974 -6.315 1.00 84.38 93 THR A O 1
ATOM 733 N N . TYR A 1 94 ? 14.907 -1.561 -5.994 1.00 83.81 94 TYR A N 1
ATOM 734 C CA . TYR A 1 94 ? 14.408 -1.076 -7.276 1.00 83.81 94 TYR A CA 1
ATOM 735 C C . TYR A 1 94 ? 13.859 0.363 -7.146 1.00 83.81 94 TYR A C 1
ATOM 737 O O . TYR A 1 94 ? 14.167 1.205 -7.989 1.00 83.81 94 TYR A O 1
ATOM 745 N N . ALA A 1 95 ? 13.162 0.679 -6.044 1.00 78.94 95 ALA A N 1
ATOM 746 C CA . ALA A 1 95 ? 12.573 1.994 -5.747 1.00 78.94 95 ALA A CA 1
ATOM 747 C C . ALA A 1 95 ? 13.580 3.106 -5.376 1.00 78.94 95 ALA A C 1
ATOM 749 O O . ALA A 1 95 ? 13.302 4.290 -5.556 1.00 78.94 95 ALA A O 1
ATOM 750 N N . THR A 1 96 ? 14.776 2.774 -4.890 1.00 69.94 96 THR A N 1
ATOM 751 C CA . THR A 1 96 ? 15.842 3.777 -4.681 1.00 69.94 96 THR A CA 1
ATOM 752 C C . THR A 1 96 ? 16.746 3.912 -5.900 1.00 69.94 96 THR A C 1
ATOM 754 O O . THR A 1 96 ? 17.206 5.010 -6.216 1.00 69.94 96 THR A O 1
ATOM 757 N N . ALA A 1 97 ? 16.976 2.813 -6.624 1.00 60.94 97 ALA A N 1
ATOM 758 C CA . ALA A 1 97 ? 17.970 2.788 -7.681 1.00 60.94 97 ALA A CA 1
ATOM 759 C C . ALA A 1 97 ? 17.588 3.656 -8.885 1.00 60.94 97 ALA A C 1
ATOM 761 O O . ALA A 1 97 ? 18.481 4.265 -9.456 1.00 60.94 97 ALA A O 1
ATOM 762 N N . PHE A 1 98 ? 16.308 3.762 -9.272 1.00 60.44 98 PHE A N 1
ATOM 763 C CA . PHE A 1 98 ? 15.904 4.393 -10.544 1.00 60.44 98 PHE A CA 1
ATOM 764 C C . PHE A 1 98 ? 16.286 5.877 -10.722 1.00 60.44 98 PHE A C 1
ATOM 766 O O . PHE A 1 98 ? 16.247 6.364 -11.851 1.00 60.44 98 PHE A O 1
ATOM 773 N N . ARG A 1 99 ? 16.646 6.586 -9.642 1.00 66.12 99 ARG A N 1
ATOM 774 C CA . ARG A 1 99 ? 16.766 8.055 -9.602 1.00 66.12 99 ARG A CA 1
ATOM 775 C C . ARG A 1 99 ? 18.076 8.610 -10.175 1.00 66.12 99 ARG A C 1
ATOM 777 O O . ARG A 1 99 ? 18.084 9.746 -10.637 1.00 66.12 99 ARG A O 1
ATOM 784 N N . TYR A 1 100 ? 19.158 7.828 -10.180 1.00 72.38 100 TYR A N 1
ATOM 785 C CA . TYR A 1 100 ? 20.479 8.264 -10.656 1.00 72.38 100 TYR A CA 1
ATOM 786 C C . TYR A 1 100 ? 21.201 7.156 -11.445 1.00 72.38 100 TYR A C 1
ATOM 788 O O . TYR A 1 100 ? 20.946 5.972 -11.212 1.00 72.38 100 TYR A O 1
ATOM 796 N N . PRO A 1 101 ? 22.125 7.492 -12.366 1.00 77.69 101 PRO A N 1
ATOM 797 C CA . PRO A 1 101 ? 23.037 6.512 -12.955 1.00 77.69 101 PRO A CA 1
ATOM 798 C C . PRO A 1 101 ? 23.843 5.760 -11.884 1.00 77.69 101 PRO A C 1
ATOM 800 O O . PRO A 1 101 ? 24.192 6.318 -10.844 1.00 77.69 101 PRO A O 1
ATOM 803 N N . LYS A 1 102 ? 24.195 4.497 -12.153 1.00 79.38 102 LYS A N 1
ATOM 804 C CA . LYS A 1 102 ? 25.178 3.757 -11.341 1.00 79.38 102 LYS A CA 1
ATOM 805 C C . LYS A 1 102 ? 26.547 4.445 -11.449 1.00 79.38 102 LYS A C 1
ATOM 807 O O . LYS A 1 102 ? 26.808 5.126 -12.435 1.00 79.38 102 LYS A O 1
ATOM 812 N N . SER A 1 103 ? 27.471 4.177 -10.522 1.00 77.38 103 SER A N 1
ATOM 813 C CA . SER A 1 103 ? 28.815 4.792 -10.504 1.00 77.38 103 SER A CA 1
ATOM 814 C C . SER A 1 103 ? 29.610 4.640 -11.814 1.00 77.38 103 SER A C 1
ATOM 816 O O . SER A 1 103 ? 30.439 5.482 -12.128 1.00 77.38 103 SER A O 1
ATOM 818 N N . GLY A 1 104 ? 29.337 3.594 -12.605 1.00 82.50 104 GLY A N 1
ATOM 819 C CA . GLY A 1 104 ? 29.879 3.404 -13.959 1.00 82.50 104 GLY A CA 1
ATOM 820 C C . GLY A 1 104 ? 29.016 3.986 -15.092 1.00 82.50 104 GLY A C 1
ATOM 821 O O . GLY A 1 104 ? 28.985 3.408 -16.174 1.00 82.50 104 GLY A O 1
ATOM 822 N N . GLY A 1 105 ? 28.211 5.022 -14.837 1.00 79.62 105 GLY A N 1
ATOM 823 C CA . GLY A 1 105 ? 27.344 5.718 -15.806 1.00 79.62 105 GLY A CA 1
ATOM 824 C C . GLY A 1 105 ? 26.128 4.934 -16.330 1.00 79.62 105 GLY A C 1
ATOM 825 O O . GLY A 1 105 ? 25.197 5.523 -16.876 1.00 79.62 105 GLY A O 1
ATOM 826 N N . ARG A 1 106 ? 26.091 3.606 -16.169 1.00 81.31 106 ARG A N 1
ATOM 827 C CA . ARG A 1 106 ? 24.990 2.756 -16.656 1.00 81.31 106 ARG A CA 1
ATOM 828 C C . ARG A 1 106 ? 23.697 2.996 -15.881 1.00 81.31 106 ARG A C 1
ATOM 830 O O . ARG A 1 106 ? 23.716 3.188 -14.666 1.00 81.31 106 ARG A O 1
ATOM 837 N N . LEU A 1 107 ? 22.562 2.871 -16.567 1.00 78.12 107 LEU A N 1
ATOM 838 C CA . LEU A 1 107 ? 21.260 2.977 -15.916 1.00 78.12 107 LEU A CA 1
ATOM 839 C C . LEU A 1 107 ? 21.028 1.863 -14.864 1.00 78.12 107 LEU A C 1
ATOM 841 O O . LEU A 1 107 ? 21.485 0.724 -15.031 1.00 78.12 107 LEU A O 1
ATOM 845 N N . PRO A 1 108 ? 20.272 2.171 -13.795 1.00 77.25 108 PRO A N 1
ATOM 846 C CA . PRO A 1 108 ? 19.699 1.210 -12.850 1.00 77.25 108 PRO A CA 1
ATOM 847 C C . PRO A 1 108 ? 18.962 0.064 -13.543 1.00 77.25 108 PRO A C 1
ATOM 849 O O . PRO A 1 108 ? 18.353 0.269 -14.596 1.00 77.25 108 PRO A O 1
ATOM 852 N N . THR A 1 109 ? 18.975 -1.125 -12.943 1.00 77.69 109 THR A N 1
ATOM 853 C CA . THR A 1 109 ? 18.191 -2.266 -13.439 1.00 77.69 109 THR A CA 1
ATOM 854 C C . THR A 1 109 ? 16.727 -2.073 -13.032 1.00 77.69 109 THR A C 1
ATOM 856 O O . THR A 1 109 ? 16.470 -1.740 -11.878 1.00 77.69 109 THR A O 1
ATOM 859 N N . THR A 1 110 ? 15.781 -2.263 -13.953 1.00 85.88 110 THR A N 1
ATOM 860 C CA . THR A 1 110 ? 14.343 -2.288 -13.634 1.00 85.88 110 THR A CA 1
ATOM 861 C C . THR A 1 110 ? 13.987 -3.525 -12.808 1.00 85.88 110 THR A C 1
ATOM 863 O O . THR A 1 110 ? 14.762 -4.486 -12.741 1.00 85.88 110 THR A O 1
ATOM 866 N N . ILE A 1 111 ? 12.813 -3.515 -12.174 1.00 91.12 111 ILE A N 1
ATOM 867 C CA . ILE A 1 111 ? 12.256 -4.738 -11.597 1.00 91.12 111 ILE A CA 1
ATOM 868 C C . ILE A 1 111 ? 11.940 -5.734 -12.735 1.00 91.12 111 ILE A C 1
ATOM 870 O O . ILE A 1 111 ? 11.393 -5.324 -13.758 1.00 91.12 111 ILE A O 1
ATOM 874 N N . PRO A 1 112 ? 12.325 -7.021 -12.630 1.00 93.50 112 PRO A N 1
ATOM 875 C CA . PRO A 1 112 ? 11.916 -8.036 -13.600 1.00 93.50 112 PRO A CA 1
ATOM 876 C C . PRO A 1 112 ? 10.413 -8.324 -13.506 1.00 93.50 112 PRO A C 1
ATOM 878 O O . PRO A 1 112 ? 9.911 -8.454 -12.391 1.00 93.50 112 PRO A O 1
ATOM 881 N N . ASP A 1 113 ? 9.742 -8.522 -14.644 1.00 95.62 113 ASP A N 1
ATOM 882 C CA . ASP A 1 113 ? 8.293 -8.781 -14.756 1.00 95.62 113 ASP A CA 1
ATOM 883 C C . ASP A 1 113 ? 7.798 -9.806 -13.714 1.00 95.62 113 ASP A C 1
ATOM 885 O O . ASP A 1 113 ? 6.988 -9.472 -12.859 1.00 95.62 113 ASP A O 1
ATOM 889 N N . HIS A 1 114 ? 8.413 -10.993 -13.633 1.00 96.62 114 HIS A N 1
ATOM 890 C CA . HIS A 1 114 ? 8.030 -12.028 -12.656 1.00 96.62 114 HIS A CA 1
ATOM 891 C C . HIS A 1 114 ? 8.111 -11.592 -11.175 1.00 96.62 114 HIS A C 1
ATOM 893 O O . HIS A 1 114 ? 7.390 -12.131 -10.335 1.00 96.62 114 HIS A O 1
ATOM 899 N N . LYS A 1 115 ? 8.993 -10.642 -10.822 1.00 96.25 115 LYS A N 1
ATOM 900 C CA . LYS A 1 115 ? 9.050 -10.069 -9.465 1.00 96.25 115 LYS A CA 1
ATOM 901 C C . LYS A 1 115 ? 7.976 -9.007 -9.266 1.00 96.25 115 LYS A C 1
ATOM 903 O O . LYS A 1 115 ? 7.407 -8.937 -8.180 1.00 96.25 115 LYS A O 1
ATOM 908 N N . PHE A 1 116 ? 7.701 -8.209 -10.297 1.00 96.88 116 PHE A N 1
ATOM 909 C CA . PHE A 1 116 ? 6.610 -7.241 -10.288 1.00 96.88 116 PHE A CA 1
ATOM 910 C C . PHE A 1 116 ? 5.258 -7.951 -10.130 1.00 96.88 116 PHE A C 1
ATOM 912 O O . PHE A 1 116 ? 4.495 -7.619 -9.223 1.00 96.88 116 PHE A O 1
ATOM 919 N N . ASP A 1 117 ? 4.992 -8.978 -10.938 1.00 98.12 117 ASP A N 1
ATOM 920 C CA . ASP A 1 117 ? 3.760 -9.773 -10.910 1.00 98.12 117 ASP A CA 1
ATOM 921 C C . ASP A 1 117 ? 3.548 -10.440 -9.545 1.00 98.12 117 ASP A C 1
ATOM 923 O O . ASP A 1 117 ? 2.453 -10.390 -8.978 1.00 98.12 117 ASP A O 1
ATOM 927 N N . LEU A 1 118 ? 4.610 -11.016 -8.968 1.00 97.88 118 LEU A N 1
ATOM 928 C CA . LEU A 1 118 ? 4.558 -11.624 -7.641 1.00 97.88 118 LEU A CA 1
ATOM 929 C C . LEU A 1 118 ? 4.261 -10.585 -6.550 1.00 97.88 118 LEU A C 1
ATOM 931 O O . LEU A 1 118 ? 3.341 -10.788 -5.758 1.00 97.88 118 LEU A O 1
ATOM 935 N N . ALA A 1 119 ? 5.013 -9.481 -6.497 1.00 97.56 119 ALA A N 1
ATOM 936 C CA . ALA A 1 119 ? 4.840 -8.462 -5.461 1.00 97.56 119 ALA A CA 1
ATOM 937 C C . ALA A 1 119 ? 3.500 -7.723 -5.575 1.00 97.56 119 ALA A C 1
ATOM 939 O O . ALA A 1 119 ? 2.841 -7.532 -4.557 1.00 97.56 119 ALA A O 1
ATOM 940 N N . SER A 1 120 ? 3.052 -7.375 -6.783 1.00 98.38 120 SER A N 1
ATOM 941 C CA . SER A 1 120 ? 1.739 -6.750 -7.005 1.00 98.38 120 SER A CA 1
ATOM 942 C C . SER A 1 120 ? 0.587 -7.685 -6.623 1.00 98.38 120 SER A C 1
ATOM 944 O O . SER A 1 120 ? -0.343 -7.264 -5.935 1.00 98.38 120 SER A O 1
ATOM 946 N N . SER A 1 121 ? 0.686 -8.977 -6.958 1.00 98.56 121 SER A N 1
ATOM 947 C CA . SER A 1 121 ? -0.292 -9.993 -6.546 1.00 98.56 121 SER A CA 1
ATOM 948 C C . SER A 1 121 ? -0.314 -10.226 -5.032 1.00 98.56 121 SER A C 1
ATOM 950 O O . SER A 1 121 ? -1.380 -10.456 -4.461 1.00 98.56 121 SER A O 1
ATOM 952 N N . VAL A 1 122 ? 0.848 -10.190 -4.366 1.00 98.31 122 VAL A N 1
ATOM 953 C CA . VAL A 1 122 ? 0.939 -10.250 -2.897 1.00 98.31 122 VAL A CA 1
ATOM 954 C C . VAL A 1 122 ? 0.301 -9.006 -2.285 1.00 98.31 122 VAL A C 1
ATOM 956 O O . VAL A 1 122 ? -0.603 -9.145 -1.466 1.00 98.31 122 VAL A O 1
ATOM 959 N N . LEU A 1 123 ? 0.702 -7.809 -2.721 1.00 98.44 123 LEU A N 1
ATOM 960 C CA . LEU A 1 123 ? 0.191 -6.542 -2.199 1.00 98.44 123 LEU A CA 1
ATOM 961 C C . LEU A 1 123 ? -1.319 -6.406 -2.361 1.00 98.44 123 LEU A C 1
ATOM 963 O O . LEU A 1 123 ? -1.969 -6.005 -1.404 1.00 98.44 123 LEU A O 1
ATOM 967 N N . ARG A 1 124 ? -1.891 -6.812 -3.503 1.00 98.75 124 ARG A N 1
ATOM 968 C CA . ARG A 1 124 ? -3.349 -6.847 -3.696 1.00 98.75 124 ARG A CA 1
ATOM 969 C C . ARG A 1 124 ? -4.036 -7.623 -2.574 1.00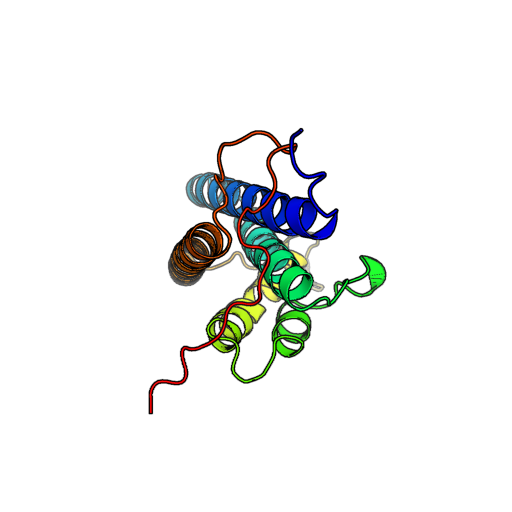 98.75 124 ARG A C 1
ATOM 971 O O . ARG A 1 124 ? -4.859 -7.058 -1.865 1.00 98.75 124 ARG A O 1
ATOM 978 N N . ARG A 1 125 ? -3.620 -8.877 -2.351 1.00 98.62 125 ARG A N 1
ATOM 979 C CA . ARG A 1 125 ? -4.198 -9.742 -1.308 1.00 98.62 125 ARG A CA 1
ATOM 980 C C . ARG A 1 125 ? -4.023 -9.176 0.100 1.00 98.62 125 ARG A C 1
ATOM 982 O O . ARG A 1 125 ? -4.923 -9.327 0.916 1.00 98.62 125 ARG A O 1
ATOM 989 N N . LEU A 1 126 ? -2.882 -8.551 0.399 1.00 98.44 126 LEU A N 1
ATOM 990 C CA . LEU A 1 126 ? -2.641 -7.954 1.716 1.00 98.44 126 LEU A CA 1
ATOM 991 C C . LEU A 1 126 ? -3.479 -6.683 1.934 1.00 98.44 126 LEU A C 1
ATOM 993 O O . LEU A 1 126 ? -4.003 -6.490 3.030 1.00 98.44 126 LEU A O 1
ATOM 997 N N . ILE A 1 127 ? -3.638 -5.850 0.899 1.00 98.81 127 ILE A N 1
ATOM 998 C CA . ILE A 1 127 ? -4.508 -4.666 0.916 1.00 98.81 127 ILE A CA 1
ATOM 999 C C . 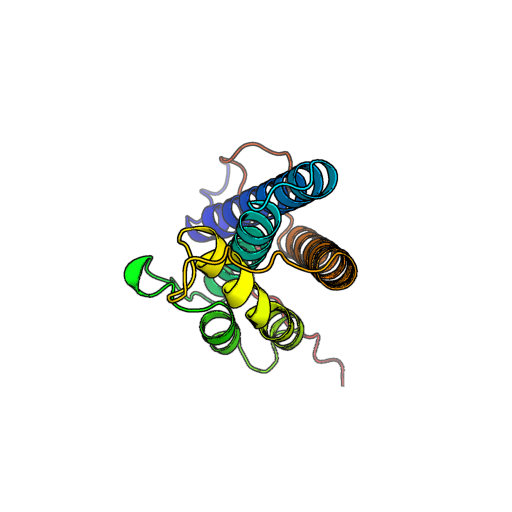ILE A 1 127 ? -5.974 -5.087 1.055 1.00 98.81 127 ILE A C 1
ATOM 1001 O O . ILE A 1 127 ? -6.657 -4.521 1.900 1.00 98.81 127 ILE A O 1
ATOM 1005 N N . ASP A 1 128 ? -6.442 -6.096 0.312 1.00 98.69 128 ASP A N 1
ATOM 1006 C CA . ASP A 1 128 ? -7.808 -6.627 0.437 1.00 98.69 128 ASP A CA 1
ATOM 1007 C C . ASP A 1 128 ? -8.076 -7.174 1.844 1.00 98.69 128 ASP A C 1
ATOM 1009 O O . ASP A 1 128 ? -9.025 -6.746 2.493 1.00 98.69 128 ASP A O 1
ATOM 1013 N N . ALA A 1 129 ? -7.205 -8.049 2.359 1.00 98.19 129 ALA A N 1
ATOM 1014 C CA . ALA A 1 129 ? -7.360 -8.628 3.695 1.00 98.19 129 ALA A CA 1
ATOM 1015 C C . ALA A 1 129 ? -7.320 -7.568 4.812 1.00 98.19 129 ALA A C 1
ATOM 1017 O O . ALA A 1 129 ? -8.007 -7.697 5.825 1.00 98.19 129 ALA A O 1
ATOM 1018 N N . SER A 1 130 ? -6.532 -6.503 4.626 1.00 98.44 130 SER A N 1
ATOM 1019 C CA . SER A 1 130 ? -6.508 -5.368 5.552 1.00 98.44 130 SER A CA 1
ATOM 1020 C C . SER A 1 130 ? -7.774 -4.519 5.423 1.00 98.44 130 SER A C 1
ATOM 1022 O O . SER A 1 130 ? -8.375 -4.181 6.434 1.00 98.44 130 SER A O 1
ATOM 1024 N N . ALA A 1 131 ? -8.224 -4.199 4.208 1.00 98.62 131 ALA A N 1
ATOM 1025 C CA . ALA A 1 131 ? -9.443 -3.423 3.977 1.00 98.62 131 ALA A CA 1
ATOM 1026 C C . ALA A 1 131 ? -10.700 -4.142 4.499 1.00 98.62 131 ALA A C 1
ATOM 1028 O O . ALA A 1 131 ? -11.558 -3.500 5.102 1.00 98.62 131 ALA A O 1
ATOM 1029 N N . GLU A 1 132 ? -10.772 -5.467 4.340 1.00 98.38 132 GLU A N 1
ATOM 1030 C CA . GLU A 1 132 ? -11.807 -6.324 4.927 1.00 98.38 132 GLU A CA 1
ATOM 1031 C C . GLU A 1 132 ? -11.765 -6.271 6.462 1.00 98.38 132 GLU A C 1
ATOM 1033 O O . GLU A 1 132 ? -12.766 -5.935 7.094 1.00 98.38 132 GLU A O 1
ATOM 1038 N N . HIS A 1 133 ? -10.601 -6.532 7.073 1.00 97.94 133 HIS A N 1
ATOM 1039 C CA . HIS A 1 133 ? -10.454 -6.535 8.534 1.00 97.94 133 HIS A CA 1
ATOM 1040 C C . HIS A 1 133 ? -10.732 -5.165 9.163 1.00 97.94 133 HIS A C 1
ATOM 1042 O O . HIS A 1 133 ? -11.471 -5.084 10.143 1.00 97.94 133 HIS A O 1
ATOM 1048 N N . PHE A 1 134 ? -10.159 -4.090 8.615 1.00 97.81 134 PHE A N 1
ATOM 1049 C CA . PHE A 1 134 ? -10.333 -2.728 9.129 1.00 97.81 134 PHE A CA 1
ATOM 1050 C C . PHE A 1 134 ? -11.687 -2.105 8.745 1.00 97.81 134 PHE A C 1
ATOM 1052 O O . PHE A 1 134 ? -12.018 -1.030 9.251 1.00 97.81 134 PHE A O 1
ATOM 1059 N N . GLN A 1 135 ? -12.469 -2.776 7.887 1.00 98.19 135 GLN A N 1
ATOM 1060 C CA . GLN A 1 135 ? -13.737 -2.299 7.330 1.00 98.19 135 GLN A CA 1
ATOM 1061 C C . GLN A 1 135 ? -13.574 -0.926 6.654 1.00 98.19 135 GLN A C 1
ATOM 1063 O O . GLN A 1 135 ? -14.128 0.082 7.089 1.00 98.19 135 GLN A O 1
ATOM 1068 N N . VAL A 1 136 ? -12.747 -0.885 5.605 1.00 98.38 136 VAL A N 1
ATOM 1069 C CA . VAL A 1 136 ? -12.409 0.331 4.850 1.00 98.38 136 VAL A CA 1
ATOM 1070 C C . VAL A 1 136 ? -12.867 0.199 3.403 1.00 98.38 136 VAL A C 1
ATOM 1072 O O . VAL A 1 136 ? -12.328 -0.609 2.649 1.00 98.38 136 VAL A O 1
ATOM 1075 N N . ASP A 1 137 ? -13.787 1.067 2.970 1.00 98.12 137 ASP A N 1
ATOM 1076 C CA . ASP A 1 137 ? -14.003 1.288 1.538 1.00 98.12 137 ASP A CA 1
ATOM 1077 C C . ASP A 1 137 ? -12.819 2.078 0.951 1.00 98.12 137 ASP A C 1
ATOM 1079 O O . ASP A 1 137 ? -12.572 3.245 1.288 1.00 98.12 137 ASP A O 1
ATOM 1083 N N . LEU A 1 138 ? -12.087 1.409 0.058 1.00 98.25 138 LEU A N 1
ATOM 1084 C CA . LEU A 1 138 ? -10.921 1.930 -0.654 1.00 98.25 138 LEU A CA 1
ATOM 1085 C C . LEU A 1 138 ? -11.277 3.012 -1.693 1.00 98.25 138 LEU A C 1
ATOM 1087 O O . LEU A 1 138 ? -10.396 3.762 -2.118 1.00 98.25 138 LEU A O 1
ATOM 1091 N N . ASN A 1 139 ? -12.547 3.111 -2.097 1.00 97.81 139 ASN A N 1
ATOM 1092 C CA . ASN A 1 139 ? -13.037 4.090 -3.073 1.00 97.81 139 ASN A CA 1
ATOM 1093 C C . ASN A 1 139 ? -13.763 5.279 -2.422 1.00 97.81 139 ASN A C 1
ATOM 1095 O O . ASN A 1 139 ? -14.017 6.272 -3.106 1.00 97.81 139 ASN A O 1
ATOM 1099 N N . ALA A 1 140 ? -14.074 5.200 -1.125 1.00 96.12 140 ALA A N 1
ATOM 1100 C CA . ALA A 1 140 ? -14.686 6.292 -0.378 1.00 96.12 140 ALA A CA 1
ATOM 1101 C C . ALA A 1 140 ? -13.767 7.524 -0.260 1.00 96.12 140 ALA A C 1
ATOM 1103 O O . ALA A 1 140 ? -12.553 7.473 -0.494 1.00 96.12 140 ALA A O 1
ATOM 1104 N N . SER A 1 141 ? -14.384 8.641 0.124 1.00 95.25 141 SER A N 1
ATOM 1105 C CA . SER A 1 141 ? -13.711 9.902 0.443 1.00 95.25 141 SER A CA 1
ATOM 1106 C C . SER A 1 141 ? -12.829 9.774 1.700 1.00 95.25 141 SER A C 1
ATOM 1108 O O . SER A 1 141 ? -12.956 8.827 2.480 1.00 95.25 141 SER A O 1
ATOM 1110 N N . ASP A 1 142 ? -11.883 10.696 1.872 1.00 93.88 142 ASP A N 1
ATOM 1111 C CA . ASP A 1 142 ? -10.848 10.646 2.912 1.00 93.88 142 ASP A CA 1
ATOM 1112 C C . ASP A 1 142 ? -11.343 11.007 4.325 1.00 93.88 142 ASP A C 1
ATOM 1114 O O . ASP A 1 142 ? -10.635 10.771 5.306 1.00 93.88 142 ASP A O 1
ATOM 1118 N N . ASP A 1 143 ? -12.581 11.485 4.439 1.00 94.69 143 ASP A N 1
ATOM 1119 C CA . ASP A 1 143 ? -13.325 11.702 5.682 1.00 94.69 143 ASP A CA 1
ATOM 1120 C C . ASP A 1 143 ? -13.977 10.425 6.252 1.00 94.69 143 ASP A C 1
ATOM 1122 O O . ASP A 1 143 ? -14.372 10.412 7.419 1.00 94.69 143 ASP A O 1
ATOM 1126 N N . PHE A 1 144 ? -14.043 9.328 5.487 1.00 96.06 144 PHE A N 1
ATOM 1127 C CA . PHE A 1 144 ? -14.557 8.043 5.975 1.00 96.06 144 PHE A CA 1
ATOM 1128 C C . PHE A 1 144 ? -13.464 7.256 6.728 1.00 96.06 144 PHE A C 1
ATOM 1130 O O . PHE A 1 144 ? -12.480 6.842 6.106 1.00 96.06 144 PHE A O 1
ATOM 1137 N N . PRO A 1 145 ? -13.605 6.998 8.041 1.00 97.38 145 PRO A N 1
ATOM 1138 C CA . PRO A 1 145 ? -12.620 6.264 8.839 1.00 97.38 145 PRO A CA 1
ATOM 1139 C C . PRO A 1 145 ? -12.693 4.744 8.623 1.00 97.38 145 PRO A C 1
ATOM 1141 O O . PRO A 1 145 ? -13.625 4.232 8.012 1.00 97.38 145 PRO A O 1
ATOM 1144 N N . ALA A 1 146 ? -11.737 4.012 9.200 1.00 97.06 146 ALA A N 1
ATOM 1145 C CA . ALA A 1 146 ? -11.854 2.572 9.421 1.00 97.06 146 ALA A CA 1
ATOM 1146 C C . ALA A 1 146 ? -12.877 2.285 10.534 1.00 97.06 146 ALA A C 1
ATOM 1148 O O . ALA A 1 146 ? -12.740 2.829 11.637 1.00 97.06 146 ALA A O 1
ATOM 1149 N N . GLU A 1 147 ? -13.870 1.426 10.277 1.00 96.69 147 GLU A N 1
ATOM 1150 C CA . GLU A 1 147 ? -14.892 1.080 11.282 1.00 96.69 147 GLU A CA 1
ATOM 1151 C C . GLU A 1 147 ? -14.352 0.121 12.360 1.00 96.69 147 GLU A C 1
ATOM 1153 O O . GLU A 1 147 ? -14.767 0.197 13.519 1.00 96.69 147 GLU A O 1
ATOM 1158 N N . ASN A 1 148 ? -13.359 -0.714 12.025 1.00 96.19 148 ASN A N 1
ATOM 1159 C CA . ASN A 1 148 ? -12.688 -1.614 12.966 1.00 96.19 148 ASN A CA 1
ATOM 1160 C C . ASN A 1 148 ? -11.175 -1.329 13.052 1.00 96.19 148 ASN A C 1
ATOM 1162 O O . ASN A 1 148 ? -10.383 -2.072 12.486 1.00 96.19 148 ASN A O 1
ATOM 1166 N N . PRO A 1 149 ? -10.717 -0.305 13.794 1.00 95.00 149 PRO A N 1
ATOM 1167 C CA . PRO A 1 149 ? -9.296 0.061 13.877 1.00 95.00 149 PRO A CA 1
ATOM 1168 C C . PRO A 1 149 ? -8.432 -0.895 14.728 1.00 95.00 149 PRO A C 1
ATOM 1170 O O . PRO A 1 149 ? -7.294 -0.561 15.049 1.00 95.00 149 PRO A O 1
ATOM 1173 N N . LYS A 1 150 ? -8.959 -2.049 15.161 1.00 95.06 150 LYS A N 1
ATOM 1174 C CA . LYS A 1 150 ? -8.246 -2.978 16.055 1.00 95.06 150 LYS A CA 1
ATOM 1175 C C . LYS A 1 150 ? -7.115 -3.705 15.311 1.00 95.06 150 LYS A C 1
ATOM 1177 O O . LYS A 1 150 ? -7.314 -4.052 14.148 1.00 95.06 150 LYS A O 1
ATOM 1182 N N . PRO A 1 151 ? -5.995 -4.039 15.977 1.00 95.12 151 PRO A N 1
ATOM 1183 C CA . PRO A 1 151 ? -4.946 -4.900 15.431 1.00 95.12 151 PRO A CA 1
ATOM 1184 C C . PRO A 1 151 ? -5.443 -6.166 14.724 1.00 95.12 151 PRO A C 1
ATOM 1186 O O . PRO A 1 151 ? -6.364 -6.836 15.204 1.00 95.12 151 PRO A O 1
ATOM 1189 N N . MET A 1 152 ? -4.778 -6.551 13.631 1.00 94.06 152 MET A N 1
ATOM 1190 C CA . MET A 1 152 ? -4.965 -7.875 13.035 1.00 94.06 152 MET A CA 1
ATOM 1191 C C . MET A 1 152 ? -4.301 -8.925 13.924 1.00 94.06 152 MET A C 1
ATOM 1193 O O . MET A 1 152 ? -3.082 -8.937 14.089 1.00 94.06 152 MET A O 1
ATOM 1197 N N . ARG A 1 153 ? -5.091 -9.845 14.478 1.00 89.50 153 ARG A N 1
ATOM 1198 C CA . ARG A 1 153 ? -4.587 -10.926 15.332 1.00 89.50 153 ARG A CA 1
ATOM 1199 C C . ARG A 1 153 ? -4.886 -12.280 14.721 1.00 89.50 153 ARG A C 1
ATOM 1201 O O . ARG A 1 153 ? -5.965 -12.515 14.178 1.00 89.50 153 ARG A O 1
ATOM 1208 N N . ARG A 1 154 ? -3.921 -13.193 14.818 1.00 76.44 154 ARG A N 1
ATOM 1209 C CA . ARG A 1 154 ? -4.142 -14.595 14.471 1.00 76.44 154 ARG A CA 1
ATOM 1210 C C . ARG A 1 154 ? -5.100 -15.166 15.515 1.00 76.44 154 ARG A C 1
ATOM 1212 O O . ARG A 1 154 ? -4.782 -15.148 16.698 1.00 76.44 154 ARG A O 1
ATOM 1219 N N . ASN A 1 155 ? -6.277 -15.634 15.099 1.00 57.94 155 ASN A N 1
ATOM 1220 C CA . ASN A 1 155 ? -7.243 -16.218 16.031 1.00 57.94 155 ASN A CA 1
ATOM 1221 C C . ASN A 1 155 ? -6.622 -17.434 16.733 1.00 57.94 155 ASN A C 1
ATOM 1223 O O . ASN A 1 155 ? -6.483 -18.496 16.123 1.00 57.94 155 ASN A O 1
ATOM 1227 N N . SER A 1 156 ? -6.289 -17.281 18.015 1.00 41.66 156 SER A N 1
ATOM 1228 C CA . SER A 1 156 ? -5.841 -18.355 18.902 1.00 41.66 156 SER A CA 1
ATOM 1229 C C . SER A 1 156 ? -6.998 -19.309 19.201 1.00 41.66 156 SER A C 1
ATOM 1231 O O . SER A 1 156 ? -7.611 -19.256 20.262 1.00 41.66 156 SER A O 1
ATOM 1233 N N . ARG A 1 157 ? -7.332 -20.164 18.229 1.00 35.03 157 ARG A N 1
ATOM 1234 C CA . ARG A 1 157 ? -8.159 -21.357 18.432 1.00 35.03 157 ARG A CA 1
ATOM 1235 C C . ARG A 1 157 ? -7.262 -22.590 18.472 1.00 35.03 157 ARG A C 1
ATOM 1237 O O . ARG A 1 157 ? -7.100 -23.270 17.461 1.00 35.03 157 ARG A O 1
ATOM 1244 N N . LEU A 1 158 ? -6.712 -22.834 19.658 1.00 33.47 158 LEU A N 1
ATOM 1245 C CA . LEU A 1 158 ? -6.302 -24.136 20.180 1.00 33.47 158 LEU A CA 1
ATOM 1246 C C . LEU A 1 158 ? -6.814 -24.210 21.622 1.00 33.47 158 LEU A C 1
ATOM 1248 O O . LEU A 1 158 ? -6.611 -23.201 22.333 1.00 33.47 158 LEU A O 1
#